Protein AF-A0A1F5G352-F1 (afdb_monomer_lite)

Foldseek 3Di:
DVVVVVVVVVVVVVVVVVVVVVVCCVPQQVVQWDADDPVLLVVLVVCLVVVVADVPQSVVCSVVSTGSPDSSVCVVCVVVVD

Structure (mmCIF, N/CA/C/O backbone):
data_AF-A0A1F5G352-F1
#
_entry.id   AF-A0A1F5G352-F1
#
loop_
_atom_site.group_PDB
_atom_site.id
_atom_site.type_symbol
_atom_site.label_atom_id
_atom_site.label_alt_id
_atom_site.label_comp_id
_atom_site.label_asym_id
_atom_site.label_entity_id
_atom_site.label_seq_id
_atom_site.pdbx_PDB_ins_code
_atom_site.Cartn_x
_atom_site.Cartn_y
_atom_site.Cartn_z
_atom_site.occupancy
_atom_site.B_iso_or_equiv
_atom_site.auth_seq_id
_atom_site.auth_comp_id
_atom_site.auth_asym_id
_atom_site.auth_atom_id
_atom_site.pdbx_PDB_model_num
ATOM 1 N N . MET A 1 1 ? 10.836 -4.785 -38.587 1.00 61.06 1 MET A N 1
ATOM 2 C CA . MET A 1 1 ? 11.887 -4.526 -37.574 1.00 61.06 1 MET A CA 1
ATOM 3 C C . MET A 1 1 ? 11.506 -3.426 -36.577 1.00 61.06 1 MET A C 1
ATOM 5 O O . MET A 1 1 ? 11.715 -3.628 -35.391 1.00 61.06 1 MET A O 1
ATOM 9 N N . ASN A 1 2 ? 10.864 -2.327 -37.002 1.00 76.19 2 ASN A N 1
ATOM 10 C CA . ASN A 1 2 ? 10.493 -1.213 -36.105 1.00 76.19 2 ASN A CA 1
ATOM 11 C C . ASN A 1 2 ? 9.478 -1.564 -34.999 1.00 76.19 2 ASN A C 1
ATOM 13 O O . ASN A 1 2 ? 9.612 -1.081 -33.883 1.00 76.19 2 ASN A O 1
ATOM 17 N N . ILE A 1 3 ? 8.510 -2.449 -35.266 1.00 84.25 3 ILE A N 1
ATOM 18 C CA . ILE A 1 3 ? 7.460 -2.796 -34.286 1.00 84.25 3 ILE A CA 1
ATOM 19 C C . ILE A 1 3 ? 8.040 -3.536 -33.072 1.00 84.25 3 ILE A C 1
ATOM 21 O O . ILE A 1 3 ? 7.647 -3.267 -31.941 1.00 84.25 3 ILE A O 1
ATOM 25 N N . LEU A 1 4 ? 9.012 -4.430 -33.292 1.00 86.00 4 LEU A N 1
ATOM 26 C CA . LEU A 1 4 ? 9.635 -5.204 -32.217 1.00 86.00 4 LEU A CA 1
ATOM 27 C C . LEU A 1 4 ? 10.424 -4.291 -31.266 1.00 86.00 4 LEU A C 1
ATOM 29 O O . LEU A 1 4 ? 10.317 -4.422 -30.052 1.00 86.00 4 LEU A O 1
ATOM 33 N N . ILE A 1 5 ? 11.157 -3.320 -31.822 1.00 87.12 5 ILE A N 1
ATOM 34 C CA . ILE A 1 5 ? 11.927 -2.338 -31.049 1.00 87.12 5 ILE A CA 1
ATOM 35 C C . ILE A 1 5 ? 10.982 -1.447 -30.230 1.00 87.12 5 ILE A C 1
ATOM 37 O O . ILE A 1 5 ? 11.192 -1.274 -29.031 1.00 87.12 5 ILE A O 1
ATOM 41 N N . SER A 1 6 ? 9.899 -0.944 -30.834 1.00 85.44 6 SER A N 1
ATOM 42 C CA . SER A 1 6 ? 8.889 -0.153 -30.118 1.00 85.44 6 SER A CA 1
ATOM 43 C C . SER A 1 6 ? 8.220 -0.938 -28.984 1.00 85.44 6 SER A C 1
ATOM 45 O O . SER A 1 6 ? 8.008 -0.383 -27.907 1.00 85.44 6 SER A O 1
ATOM 47 N N . LEU A 1 7 ? 7.934 -2.229 -29.187 1.00 91.00 7 LEU A N 1
ATOM 48 C CA . LEU A 1 7 ? 7.338 -3.087 -28.160 1.00 91.00 7 LEU A CA 1
ATOM 49 C C . LEU A 1 7 ? 8.286 -3.281 -26.966 1.00 91.00 7 LEU A C 1
ATOM 51 O O . LEU A 1 7 ? 7.865 -3.168 -25.817 1.00 91.00 7 LEU A O 1
ATOM 55 N N . VAL A 1 8 ? 9.574 -3.524 -27.232 1.00 90.25 8 VAL A N 1
ATOM 56 C CA . VAL A 1 8 ? 10.598 -3.697 -26.188 1.00 90.25 8 VAL A CA 1
ATOM 57 C C . VAL A 1 8 ? 10.762 -2.422 -25.360 1.00 90.25 8 VAL A C 1
ATOM 59 O O . VAL A 1 8 ? 10.797 -2.495 -24.132 1.00 90.25 8 VAL A O 1
ATOM 62 N N . ILE A 1 9 ? 10.795 -1.251 -26.003 1.00 91.62 9 ILE A N 1
ATOM 63 C CA . ILE A 1 9 ? 10.880 0.040 -25.304 1.00 91.62 9 ILE A CA 1
ATOM 64 C C . ILE A 1 9 ? 9.644 0.260 -24.424 1.00 91.62 9 ILE A C 1
ATOM 66 O O . ILE A 1 9 ? 9.773 0.636 -23.259 1.00 91.62 9 ILE A O 1
ATOM 70 N N . PHE A 1 10 ? 8.448 -0.018 -24.949 1.00 91.56 10 PHE A N 1
ATOM 71 C CA . PHE A 1 10 ? 7.200 0.147 -24.206 1.00 91.56 10 PHE A CA 1
ATOM 72 C C . PHE A 1 10 ? 7.139 -0.755 -22.965 1.00 91.56 10 PHE A C 1
ATOM 74 O O . PHE A 1 10 ? 6.830 -0.286 -21.868 1.00 91.56 10 PHE A O 1
ATOM 81 N N . ILE A 1 11 ? 7.509 -2.032 -23.111 1.00 92.50 11 ILE A N 1
ATOM 82 C CA . ILE A 1 11 ? 7.605 -2.971 -21.986 1.00 92.50 11 ILE A CA 1
ATOM 83 C C . ILE A 1 11 ? 8.649 -2.480 -20.974 1.00 92.50 11 ILE A C 1
ATOM 85 O O . ILE A 1 11 ? 8.383 -2.488 -19.773 1.00 92.50 11 ILE A O 1
ATOM 89 N N . GLY A 1 12 ? 9.802 -1.993 -21.441 1.00 90.25 12 GLY A N 1
ATOM 90 C CA . GLY A 1 12 ? 10.843 -1.430 -20.581 1.00 90.25 12 GLY A CA 1
ATOM 91 C C . GLY A 1 12 ? 10.334 -0.280 -19.708 1.00 90.25 12 GLY A C 1
ATOM 92 O O . GLY A 1 12 ? 10.535 -0.294 -18.493 1.00 90.25 12 GLY A O 1
ATOM 93 N N . ILE A 1 13 ? 9.603 0.674 -20.292 1.00 92.25 13 ILE A N 1
ATOM 94 C CA . ILE A 1 13 ? 9.020 1.811 -19.558 1.00 92.25 13 ILE A CA 1
ATOM 95 C C . ILE A 1 13 ? 7.998 1.332 -18.519 1.00 92.25 13 ILE A C 1
ATOM 97 O O . ILE A 1 13 ? 8.024 1.797 -17.378 1.00 92.25 13 ILE A O 1
ATOM 101 N N . LEU A 1 14 ? 7.132 0.376 -18.874 1.00 90.12 14 LEU A N 1
ATOM 102 C CA . LEU A 1 14 ? 6.151 -0.186 -17.940 1.00 90.12 14 LEU A CA 1
ATOM 103 C C . LEU A 1 14 ? 6.820 -0.873 -16.745 1.00 90.12 14 LEU A C 1
ATOM 105 O O . LEU A 1 14 ? 6.401 -0.673 -15.603 1.00 90.12 14 LEU A O 1
ATOM 109 N N . VAL A 1 15 ? 7.878 -1.650 -16.987 1.00 91.25 15 VAL A N 1
ATOM 110 C CA . VAL A 1 15 ? 8.621 -2.341 -15.926 1.00 91.25 15 VAL A CA 1
ATOM 111 C C . VAL A 1 15 ? 9.322 -1.337 -15.012 1.00 91.25 15 VAL A C 1
ATOM 113 O O . VAL A 1 15 ? 9.194 -1.437 -13.791 1.00 91.25 15 VAL A O 1
ATOM 116 N N . ILE A 1 16 ? 10.008 -0.336 -15.572 1.00 89.06 16 ILE A N 1
ATOM 117 C CA . ILE A 1 16 ? 10.690 0.705 -14.788 1.00 89.06 16 ILE A CA 1
ATOM 118 C C . ILE A 1 16 ? 9.678 1.499 -13.953 1.00 89.06 16 ILE A C 1
ATOM 120 O O . ILE A 1 16 ? 9.892 1.694 -12.755 1.00 89.06 16 ILE A O 1
ATOM 124 N N . GLY A 1 17 ? 8.546 1.892 -14.545 1.00 82.06 17 GLY A N 1
ATOM 125 C CA . GLY A 1 17 ? 7.467 2.590 -13.845 1.00 82.06 17 GLY A CA 1
ATOM 126 C C . GLY A 1 17 ? 6.887 1.769 -12.691 1.00 82.06 17 GLY A C 1
ATOM 127 O O . GLY A 1 17 ? 6.709 2.288 -11.588 1.00 82.06 17 GLY A O 1
ATOM 128 N N . 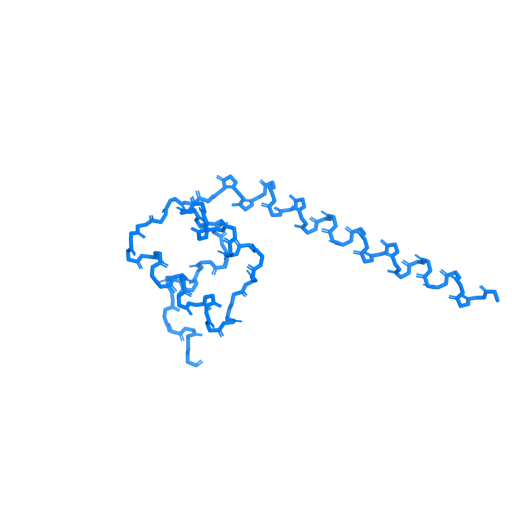TYR A 1 18 ? 6.664 0.469 -12.900 1.00 82.38 18 TYR A N 1
ATOM 129 C CA . TYR A 1 18 ? 6.178 -0.435 -11.857 1.00 82.38 18 TYR A CA 1
ATOM 130 C C . TYR A 1 18 ? 7.175 -0.585 -10.702 1.00 82.38 18 TYR A C 1
ATOM 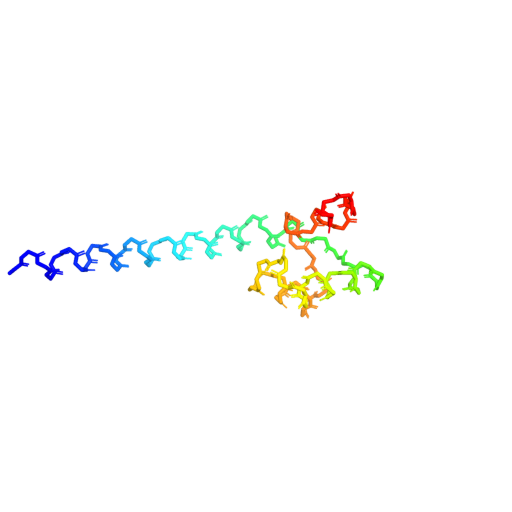132 O O . TYR A 1 18 ? 6.790 -0.523 -9.530 1.00 82.38 18 TYR A O 1
ATOM 140 N N . VAL A 1 19 ? 8.464 -0.744 -11.012 1.00 83.12 19 VAL A N 1
ATOM 141 C CA . VAL A 1 19 ? 9.515 -0.857 -9.994 1.00 83.12 19 VAL A CA 1
ATOM 142 C C . VAL A 1 19 ? 9.643 0.447 -9.208 1.00 83.12 19 VAL A C 1
ATOM 144 O O . VAL A 1 19 ? 9.637 0.402 -7.978 1.00 83.12 19 VAL A O 1
ATOM 147 N N . ALA A 1 20 ? 9.678 1.599 -9.882 1.00 81.81 20 ALA A N 1
ATOM 148 C CA . ALA A 1 20 ? 9.748 2.910 -9.237 1.00 81.81 20 ALA A CA 1
ATOM 149 C C . ALA A 1 20 ? 8.543 3.166 -8.315 1.00 81.81 20 ALA A C 1
ATOM 151 O O . ALA A 1 20 ? 8.710 3.626 -7.185 1.00 81.81 20 ALA A O 1
A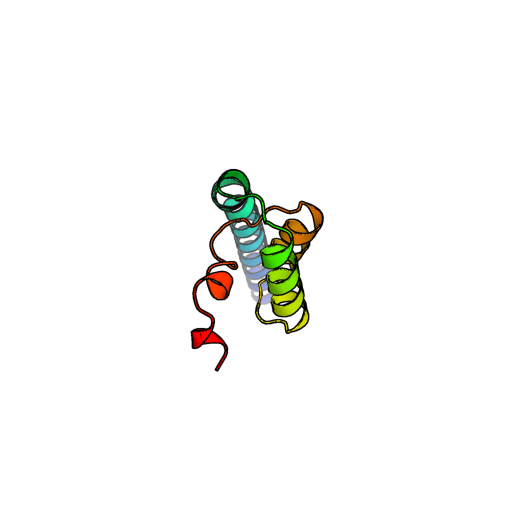TOM 152 N N . PHE A 1 21 ? 7.336 2.798 -8.753 1.00 74.38 21 PHE A N 1
ATOM 153 C CA . PHE A 1 21 ? 6.120 2.884 -7.943 1.00 74.38 21 PHE A CA 1
ATOM 154 C C . PHE A 1 21 ? 6.175 1.971 -6.711 1.00 74.38 21 PHE A C 1
ATOM 156 O O . PHE A 1 21 ? 5.872 2.389 -5.595 1.00 74.38 21 PHE A O 1
ATOM 163 N N . LYS A 1 22 ? 6.619 0.721 -6.873 1.00 76.12 22 LYS A N 1
ATOM 164 C CA . LYS A 1 22 ? 6.758 -0.214 -5.749 1.00 76.12 22 LYS A CA 1
ATOM 165 C C . LYS A 1 22 ? 7.806 0.265 -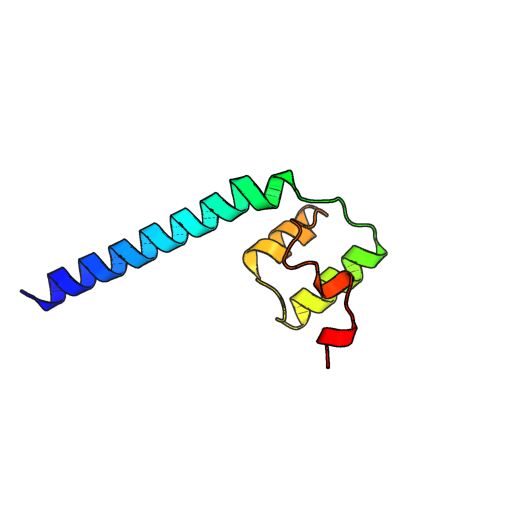4.739 1.00 76.12 22 LYS A C 1
ATOM 167 O O . LYS A 1 22 ? 7.608 0.126 -3.530 1.00 76.12 22 LYS A O 1
ATOM 172 N N . LEU A 1 23 ? 8.909 0.829 -5.229 1.00 78.44 23 LEU A N 1
ATOM 173 C CA . LEU A 1 23 ? 9.992 1.348 -4.401 1.00 78.44 23 LEU A CA 1
ATOM 174 C C . LEU A 1 23 ? 9.551 2.593 -3.620 1.00 78.44 23 LEU A C 1
ATOM 176 O O . LEU A 1 23 ? 9.811 2.680 -2.422 1.00 78.44 23 LEU A O 1
ATOM 180 N N . SER A 1 24 ? 8.818 3.510 -4.258 1.00 71.69 24 SER A N 1
ATOM 181 C CA . SER A 1 24 ? 8.325 4.726 -3.605 1.00 71.69 24 SER A CA 1
ATOM 182 C C . SER A 1 24 ? 7.317 4.422 -2.493 1.00 71.69 24 SER A C 1
ATOM 184 O O . SER A 1 24 ? 7.415 5.000 -1.411 1.00 71.69 24 SER A O 1
ATOM 186 N N . ILE A 1 25 ? 6.427 3.441 -2.684 1.00 67.00 25 ILE A N 1
ATOM 187 C CA . ILE A 1 25 ? 5.539 2.959 -1.614 1.00 67.00 25 ILE A CA 1
ATOM 188 C C . ILE A 1 25 ? 6.366 2.439 -0.433 1.00 67.00 25 ILE A C 1
ATOM 190 O O . ILE A 1 25 ? 6.118 2.779 0.723 1.00 67.00 25 ILE A O 1
ATOM 194 N N . ARG A 1 26 ? 7.376 1.610 -0.696 1.00 70.25 26 ARG A N 1
ATOM 195 C CA . ARG A 1 26 ? 8.139 0.980 0.384 1.00 70.25 26 ARG A CA 1
ATOM 196 C C . ARG A 1 26 ? 8.991 1.978 1.167 1.00 70.25 26 ARG A C 1
ATOM 198 O O . ARG A 1 26 ? 9.085 1.848 2.381 1.00 70.25 26 ARG A O 1
ATOM 205 N N . ILE A 1 27 ? 9.603 2.945 0.486 1.00 70.44 27 ILE A N 1
ATOM 206 C CA . ILE A 1 27 ? 10.530 3.902 1.103 1.00 70.44 27 ILE A CA 1
ATOM 207 C C . ILE A 1 27 ? 9.784 5.057 1.776 1.00 70.44 27 ILE A C 1
ATOM 209 O O . ILE A 1 27 ? 10.175 5.469 2.860 1.00 70.44 27 ILE A O 1
ATOM 213 N N . PHE A 1 28 ? 8.712 5.574 1.171 1.00 65.81 28 PHE A N 1
ATOM 214 C CA . PHE A 1 28 ? 8.054 6.784 1.673 1.00 65.81 28 PHE A CA 1
ATOM 215 C C . PHE A 1 28 ? 6.748 6.504 2.418 1.00 65.81 28 PHE A C 1
ATOM 217 O O . PHE A 1 28 ? 6.451 7.185 3.393 1.00 65.81 28 PHE A O 1
ATOM 224 N N . MET A 1 29 ? 5.968 5.509 1.988 1.00 63.09 29 MET A N 1
ATOM 225 C CA . MET A 1 29 ? 4.625 5.269 2.530 1.00 63.09 29 MET A CA 1
ATOM 226 C C . MET A 1 29 ? 4.613 4.291 3.716 1.00 63.09 29 MET A C 1
ATOM 228 O O . MET A 1 29 ? 3.907 4.510 4.695 1.00 63.09 29 MET A O 1
ATOM 232 N N . VAL A 1 30 ? 5.405 3.216 3.670 1.00 65.62 30 VAL A N 1
ATOM 233 C CA . VAL A 1 30 ? 5.472 2.217 4.758 1.00 65.62 30 VAL A CA 1
ATOM 234 C C . VAL A 1 30 ? 6.027 2.770 6.083 1.00 65.62 30 VAL A C 1
ATOM 236 O O . VAL A 1 30 ? 5.409 2.506 7.114 1.00 65.62 30 VAL A O 1
ATOM 239 N N . PRO A 1 31 ? 7.148 3.517 6.123 1.00 64.50 31 PRO A N 1
ATOM 240 C CA . PRO A 1 31 ? 7.682 4.019 7.393 1.00 64.50 31 PRO A CA 1
ATOM 241 C C . PRO A 1 31 ? 6.842 5.149 8.000 1.00 64.50 31 PRO A C 1
ATOM 243 O O . PRO A 1 31 ? 6.875 5.341 9.208 1.00 64.50 31 PRO A O 1
ATOM 246 N N . GLN A 1 32 ? 6.053 5.855 7.188 1.00 61.03 32 GLN A N 1
ATOM 247 C CA . GLN A 1 32 ? 5.113 6.884 7.647 1.00 61.03 32 GLN A CA 1
ATOM 248 C C . GLN A 1 32 ? 3.744 6.301 8.038 1.00 61.03 32 GLN A C 1
ATOM 250 O O . GLN A 1 32 ? 2.796 7.046 8.297 1.00 61.03 32 GLN A O 1
ATOM 255 N N . ALA A 1 33 ? 3.609 4.970 8.050 1.00 63.84 33 ALA A N 1
ATOM 256 C CA . ALA A 1 33 ? 2.335 4.328 8.296 1.00 63.84 33 ALA A CA 1
ATOM 257 C C . ALA A 1 33 ? 1.938 4.425 9.772 1.00 63.84 33 ALA A C 1
ATOM 259 O O . ALA A 1 33 ? 2.600 3.854 10.642 1.00 63.84 33 ALA A O 1
ATOM 260 N N . LYS A 1 34 ? 0.827 5.111 10.049 1.00 65.69 34 LYS A N 1
ATOM 261 C CA . LYS A 1 34 ? 0.271 5.192 11.401 1.00 65.69 34 LYS A CA 1
ATOM 262 C C . LYS A 1 34 ? -0.534 3.929 11.727 1.00 65.69 34 LYS A C 1
ATOM 264 O O . LYS A 1 34 ? -1.173 3.375 10.825 1.00 65.69 34 LYS A O 1
ATOM 269 N N . PRO A 1 35 ? -0.502 3.443 12.979 1.00 71.56 35 PRO A N 1
ATOM 270 C CA . PRO A 1 35 ? -1.423 2.398 13.415 1.00 71.56 35 PRO A CA 1
ATOM 271 C C . PRO A 1 35 ? -2.866 2.909 13.311 1.00 71.56 35 PRO A C 1
ATOM 273 O O . PRO A 1 35 ? -3.113 4.075 13.608 1.00 71.56 35 PRO A O 1
ATOM 276 N N . LEU A 1 36 ? -3.792 2.050 12.875 1.00 69.00 36 LEU A N 1
ATOM 277 C CA . LEU A 1 36 ? -5.225 2.371 12.881 1.00 69.00 36 LEU A CA 1
ATOM 278 C C . LEU A 1 36 ? -5.857 1.910 14.186 1.00 69.00 36 LEU A C 1
ATOM 280 O O . LEU A 1 36 ? -5.586 0.807 14.667 1.00 69.00 36 LEU A O 1
ATOM 284 N N . THR A 1 37 ? -6.776 2.727 14.677 1.00 76.38 37 THR A N 1
ATOM 285 C CA . THR A 1 37 ? -7.800 2.323 15.640 1.00 76.38 37 THR A CA 1
ATOM 286 C C . THR A 1 37 ? -8.855 1.418 14.985 1.00 76.38 37 THR A C 1
ATOM 288 O O . THR A 1 37 ? -8.955 1.328 13.757 1.00 76.38 37 THR A O 1
ATOM 291 N N . ASP A 1 38 ? -9.667 0.730 15.793 1.00 79.44 38 ASP A N 1
ATOM 292 C CA . ASP A 1 38 ? -10.711 -0.169 15.278 1.00 79.44 38 ASP A CA 1
ATOM 293 C C . ASP A 1 38 ? -11.804 0.569 14.479 1.00 79.44 38 ASP A C 1
ATOM 295 O O . ASP A 1 38 ? -12.372 0.006 13.540 1.00 79.44 38 ASP A O 1
ATOM 299 N N . GLU A 1 39 ? -12.086 1.834 14.804 1.00 74.38 39 GLU A N 1
ATOM 300 C CA . GLU A 1 39 ? -13.038 2.663 14.053 1.00 74.38 39 GLU A CA 1
ATOM 301 C C . GLU A 1 39 ? -12.480 3.064 12.683 1.00 74.38 39 GLU A C 1
ATOM 303 O O . GLU A 1 39 ? -13.140 2.877 11.657 1.00 74.38 39 GLU A O 1
ATOM 308 N N . GLU A 1 40 ? -11.229 3.530 12.636 1.00 72.06 40 GLU A N 1
ATOM 309 C CA . GLU A 1 40 ? -10.548 3.879 11.384 1.00 72.06 40 GLU A CA 1
ATOM 310 C C . GLU A 1 40 ? -10.388 2.665 10.465 1.00 72.06 40 GLU A C 1
ATOM 312 O O . GLU A 1 40 ? -10.490 2.789 9.241 1.00 72.06 40 GLU A O 1
ATOM 317 N N . TYR A 1 41 ? -10.171 1.478 11.042 1.00 77.44 41 TYR A N 1
ATOM 318 C CA . TYR A 1 41 ? -10.096 0.225 10.295 1.00 77.44 41 TYR A CA 1
ATOM 319 C C . TYR A 1 41 ? -11.390 -0.043 9.520 1.00 77.44 41 TYR A C 1
ATOM 321 O O . TYR A 1 41 ? -11.330 -0.308 8.318 1.00 77.44 41 TYR A O 1
ATOM 329 N N . LYS A 1 42 ? -12.555 0.081 10.172 1.00 78.00 42 LYS A N 1
ATOM 330 C CA . LYS A 1 42 ? -13.864 -0.156 9.536 1.00 78.00 42 LYS A CA 1
ATOM 331 C C . LYS A 1 42 ? -14.125 0.811 8.386 1.00 78.00 42 LYS A C 1
ATOM 333 O O . LYS A 1 42 ? -14.583 0.399 7.321 1.00 78.00 42 LYS A O 1
ATOM 338 N N . ILE A 1 43 ? -13.788 2.087 8.568 1.00 73.44 43 ILE A N 1
ATOM 339 C CA . ILE A 1 43 ? -13.955 3.092 7.513 1.00 73.44 43 ILE A CA 1
ATOM 340 C C . ILE A 1 43 ? -13.002 2.797 6.344 1.00 73.44 43 ILE A C 1
ATOM 342 O O . ILE A 1 43 ? -13.405 2.846 5.181 1.00 73.44 43 ILE A O 1
ATOM 346 N N . CYS A 1 44 ? -11.747 2.435 6.631 1.00 73.62 44 CYS A N 1
ATOM 347 C CA . CYS A 1 44 ? -10.771 2.074 5.604 1.00 73.62 44 CYS A CA 1
ATOM 348 C C . CYS A 1 44 ? -11.217 0.835 4.808 1.00 73.62 44 CYS A C 1
ATOM 350 O O . CYS A 1 44 ? -11.153 0.830 3.577 1.00 73.62 44 CYS A O 1
ATOM 352 N N . GLU A 1 45 ? -11.733 -0.186 5.492 1.00 76.56 45 GLU A N 1
ATOM 353 C CA . GLU A 1 45 ? -12.294 -1.390 4.880 1.00 76.56 45 GLU A CA 1
ATOM 354 C C . GLU A 1 45 ? -13.460 -1.053 3.943 1.00 76.56 45 GLU A C 1
ATOM 356 O O . GLU A 1 45 ? -13.506 -1.531 2.807 1.00 76.56 45 GLU A O 1
ATOM 361 N N . GLU A 1 46 ? -14.362 -0.166 4.362 1.00 76.38 46 GLU A N 1
ATOM 362 C CA . GLU A 1 46 ? -15.501 0.233 3.543 1.00 76.38 46 GLU A CA 1
ATOM 363 C C . GLU A 1 46 ? -15.083 1.034 2.298 1.00 76.38 46 GLU A C 1
ATOM 365 O O . GLU A 1 46 ? -15.611 0.807 1.205 1.00 76.38 46 GLU A O 1
ATOM 370 N N . VAL A 1 47 ? -14.107 1.936 2.426 1.00 73.69 47 VAL A N 1
ATOM 371 C CA . VAL A 1 47 ? -13.560 2.716 1.303 1.00 73.69 47 VAL A CA 1
ATOM 372 C C . VAL A 1 47 ? -12.877 1.802 0.277 1.00 73.69 47 VAL A C 1
ATOM 374 O O . VAL A 1 47 ? -13.084 1.966 -0.931 1.00 73.69 47 VAL A O 1
ATOM 377 N N . VAL A 1 48 ? -12.120 0.801 0.742 1.00 73.12 48 VAL A N 1
ATOM 378 C CA . VAL A 1 48 ? -11.516 -0.231 -0.117 1.00 73.12 48 VAL A CA 1
ATOM 379 C C . VAL A 1 48 ? -12.591 -1.068 -0.802 1.00 73.12 48 VAL A C 1
ATOM 381 O O . VAL A 1 48 ? -12.506 -1.295 -2.009 1.00 73.12 48 VAL A O 1
ATOM 384 N N . ARG A 1 49 ? -13.631 -1.479 -0.067 1.00 73.88 49 ARG A N 1
ATOM 385 C CA . ARG A 1 49 ? -14.760 -2.249 -0.608 1.00 73.88 49 ARG A CA 1
ATOM 386 C C . ARG A 1 49 ? -15.517 -1.483 -1.696 1.00 73.88 49 ARG A C 1
ATOM 388 O O . ARG A 1 49 ? -15.954 -2.088 -2.667 1.00 73.88 49 ARG A O 1
ATOM 395 N N . LYS A 1 50 ? -15.634 -0.157 -1.568 1.00 74.56 50 LYS A N 1
ATOM 396 C CA . LYS A 1 50 ? -16.255 0.735 -2.566 1.00 74.56 50 LYS A CA 1
ATOM 397 C C . LYS A 1 50 ? -15.365 1.017 -3.786 1.00 74.56 50 LYS A C 1
ATOM 399 O O . LYS A 1 50 ? -15.782 1.762 -4.667 1.00 74.56 50 LYS A O 1
ATOM 404 N N . GLY A 1 51 ? -14.143 0.479 -3.839 1.00 69.44 51 GLY A N 1
ATOM 405 C CA . GLY A 1 51 ? -13.218 0.684 -4.959 1.00 69.44 51 GLY A CA 1
ATOM 406 C C . GLY A 1 51 ? -12.658 2.106 -5.061 1.00 69.44 51 GLY A C 1
ATOM 407 O O . GLY A 1 51 ? -12.049 2.451 -6.068 1.00 69.44 51 GLY A O 1
ATOM 408 N N . LYS A 1 52 ? -12.829 2.936 -4.023 1.00 62.72 52 LYS A N 1
ATOM 409 C CA . LYS A 1 52 ? -12.363 4.334 -4.001 1.00 62.72 52 LYS A CA 1
ATOM 410 C C . LYS A 1 52 ? -10.893 4.475 -3.571 1.00 62.72 52 LYS A C 1
ATOM 412 O O . LYS A 1 52 ? -10.417 5.586 -3.367 1.00 62.72 52 LYS A O 1
ATOM 417 N N . ALA A 1 53 ? -10.173 3.363 -3.419 1.00 63.66 53 ALA A N 1
ATOM 418 C CA . ALA A 1 53 ? -8.802 3.327 -2.923 1.00 63.66 53 ALA A CA 1
ATOM 419 C C . ALA A 1 53 ? -7.870 2.526 -3.835 1.00 63.66 53 ALA A C 1
ATOM 421 O O . ALA A 1 53 ? -8.308 1.653 -4.582 1.00 63.66 53 ALA A O 1
ATOM 422 N N . ILE A 1 54 ? -6.562 2.777 -3.718 1.00 64.88 54 ILE A N 1
ATOM 423 C CA . ILE A 1 54 ? -5.537 2.014 -4.438 1.00 64.88 54 ILE A CA 1
ATOM 424 C C . ILE A 1 54 ? -5.488 0.594 -3.847 1.00 64.88 54 ILE A C 1
ATOM 426 O O . ILE A 1 54 ? -5.039 0.419 -2.707 1.00 64.88 54 ILE A O 1
ATOM 430 N N . PRO A 1 55 ? -5.908 -0.440 -4.599 1.00 62.41 55 PRO A N 1
ATOM 431 C CA . PRO A 1 55 ? -6.243 -1.741 -4.029 1.00 62.41 55 PRO A CA 1
ATOM 432 C C . PRO A 1 55 ? -5.041 -2.437 -3.391 1.00 62.41 55 PRO A C 1
ATOM 434 O O . PRO A 1 55 ? -5.182 -3.080 -2.357 1.00 62.41 55 PRO A O 1
ATOM 437 N N . PHE A 1 56 ? -3.844 -2.291 -3.960 1.00 67.31 56 PHE A N 1
ATOM 438 C CA . PHE A 1 56 ? -2.658 -2.987 -3.460 1.00 67.31 56 PHE A CA 1
ATOM 439 C C . PHE A 1 56 ? -2.163 -2.427 -2.118 1.00 67.31 56 PHE A C 1
ATOM 441 O O . PHE A 1 56 ? -1.901 -3.178 -1.179 1.00 67.31 56 PHE A O 1
ATOM 448 N N . ILE A 1 57 ? -2.084 -1.099 -2.011 1.00 66.56 57 ILE A N 1
ATOM 449 C CA . ILE A 1 57 ? -1.566 -0.408 -0.825 1.00 66.56 57 ILE A CA 1
ATOM 450 C C . ILE A 1 57 ? -2.555 -0.545 0.333 1.00 66.56 57 ILE A C 1
ATOM 452 O O . ILE A 1 57 ? -2.159 -0.882 1.446 1.00 66.56 57 ILE A O 1
ATOM 456 N N . CYS A 1 58 ? -3.848 -0.345 0.070 1.00 69.06 58 CYS A N 1
ATOM 457 C CA . CYS A 1 58 ? -4.866 -0.396 1.112 1.00 69.06 58 CYS A CA 1
ATOM 458 C C . CYS A 1 58 ? -5.170 -1.829 1.572 1.00 69.06 58 CYS A C 1
ATOM 460 O O . CYS A 1 58 ? -5.423 -2.052 2.751 1.00 69.06 58 CYS A O 1
ATOM 462 N N . ARG A 1 59 ? -5.051 -2.834 0.693 1.00 71.38 59 ARG A N 1
ATOM 463 C CA . ARG A 1 59 ? -5.150 -4.244 1.104 1.00 71.38 59 ARG A CA 1
ATOM 464 C C . ARG A 1 59 ? -3.964 -4.663 1.978 1.00 71.38 59 ARG A C 1
ATOM 466 O O . ARG A 1 59 ? -4.153 -5.385 2.954 1.00 71.38 59 ARG A O 1
ATOM 473 N N . TRP A 1 60 ? -2.753 -4.188 1.670 1.00 75.31 60 TRP A N 1
ATOM 474 C CA . TRP A 1 60 ? -1.594 -4.376 2.550 1.00 75.31 60 TRP A CA 1
ATOM 475 C C . TRP A 1 60 ? -1.782 -3.655 3.894 1.00 75.31 60 TRP A C 1
ATOM 477 O O . TRP A 1 60 ? -1.499 -4.238 4.939 1.00 75.31 60 TRP A O 1
ATOM 487 N N . ALA A 1 61 ? -2.318 -2.433 3.873 1.00 69.31 61 ALA A N 1
ATOM 488 C CA . ALA A 1 61 ? -2.603 -1.625 5.056 1.00 69.31 61 ALA A CA 1
ATOM 489 C C . ALA A 1 61 ? -3.586 -2.306 6.023 1.00 69.31 61 ALA A C 1
ATOM 491 O O . ALA A 1 61 ? -3.278 -2.459 7.206 1.00 69.31 61 ALA A O 1
ATOM 492 N N . LEU A 1 62 ? -4.723 -2.791 5.505 1.00 74.06 62 LEU A N 1
ATOM 493 C CA . LEU A 1 62 ? -5.731 -3.524 6.280 1.00 74.06 62 LEU A CA 1
ATOM 494 C C . LEU A 1 62 ? -5.144 -4.796 6.900 1.00 74.06 62 LEU A C 1
ATOM 496 O O . LEU A 1 62 ? -5.298 -5.025 8.097 1.00 74.06 62 LEU A O 1
ATOM 500 N N . LYS A 1 63 ? -4.383 -5.577 6.120 1.00 76.25 63 LYS A N 1
ATOM 501 C CA . LYS A 1 63 ? -3.738 -6.806 6.612 1.00 76.25 63 LYS A CA 1
ATOM 502 C C . LYS A 1 63 ? -2.763 -6.543 7.766 1.00 76.25 63 LYS A C 1
ATOM 504 O O . LYS A 1 63 ? -2.606 -7.397 8.630 1.00 76.25 63 LYS A O 1
ATOM 509 N N . ASN A 1 64 ? -2.099 -5.387 7.773 1.00 72.56 64 ASN A N 1
ATOM 510 C CA . ASN A 1 64 ? -1.078 -5.045 8.764 1.00 72.56 64 ASN A CA 1
ATOM 511 C C . ASN A 1 64 ? -1.567 -4.061 9.843 1.00 72.56 64 ASN A C 1
ATOM 513 O O . ASN A 1 64 ? -0.743 -3.613 10.637 1.00 72.56 64 ASN A O 1
ATOM 517 N N . ARG A 1 65 ? -2.864 -3.701 9.869 1.00 73.12 65 ARG A N 1
ATOM 518 C CA . ARG A 1 65 ? -3.446 -2.649 10.736 1.00 73.12 65 ARG A CA 1
ATOM 519 C C . ARG A 1 65 ? -2.656 -1.326 10.730 1.00 73.12 65 ARG A C 1
ATOM 521 O O . ARG A 1 65 ? -2.546 -0.637 11.743 1.00 73.12 65 ARG A O 1
ATOM 528 N N . LYS A 1 66 ? -2.084 -0.964 9.582 1.00 71.44 66 LYS A N 1
ATOM 529 C CA . LYS A 1 66 ? -1.230 0.223 9.416 1.00 71.44 66 LYS A CA 1
ATOM 530 C C . LYS A 1 66 ? -1.676 1.006 8.202 1.00 71.44 66 LYS A C 1
ATOM 532 O O . LYS A 1 66 ? -1.715 0.418 7.129 1.00 71.44 66 LYS A O 1
ATOM 537 N N . CYS A 1 67 ? -1.947 2.306 8.322 1.00 68.56 67 CYS A N 1
ATOM 538 C CA . CYS A 1 67 ? -2.295 3.117 7.164 1.00 68.56 67 CYS A CA 1
ATOM 539 C C . CYS A 1 67 ? -1.079 3.914 6.694 1.00 68.56 67 CYS A C 1
ATOM 541 O O . CYS A 1 67 ? -0.642 4.802 7.419 1.00 68.56 67 CYS A O 1
ATOM 543 N N . PRO A 1 68 ? -0.571 3.667 5.475 1.00 58.16 68 PRO A N 1
ATOM 544 C CA . PRO A 1 68 ? 0.604 4.334 4.908 1.00 58.16 68 PRO A CA 1
ATOM 545 C C . PRO A 1 68 ? 0.487 5.844 4.584 1.00 58.16 68 PRO A C 1
ATOM 547 O O . PRO A 1 68 ? 1.330 6.360 3.862 1.00 58.16 68 PRO A O 1
ATOM 550 N N . CYS A 1 69 ? -0.531 6.558 5.076 1.00 53.38 69 CYS A N 1
ATOM 551 C CA . CYS A 1 69 ? -0.681 8.023 4.972 1.00 53.38 69 CYS A CA 1
ATOM 552 C C . CYS A 1 69 ? -0.467 8.635 3.561 1.00 53.38 69 CYS A C 1
ATOM 554 O O . CYS A 1 69 ? 0.605 9.126 3.216 1.00 53.38 69 CYS A O 1
ATOM 556 N N . LYS A 1 70 ? -1.542 8.596 2.760 1.00 43.16 70 LYS A N 1
ATOM 557 C CA . LYS A 1 70 ? -1.925 9.461 1.611 1.00 43.16 70 LYS A CA 1
ATOM 558 C C . LYS A 1 70 ? -3.232 8.960 0.961 1.00 43.16 70 LYS A C 1
ATOM 560 O O . LYS A 1 70 ? -4.116 9.765 0.705 1.00 43.16 70 LYS A O 1
ATOM 565 N N . PRO A 1 71 ? -3.460 7.637 0.792 1.00 51.47 71 PRO A N 1
ATOM 566 C CA . PRO A 1 71 ? -4.794 7.125 0.451 1.00 51.47 71 PRO A CA 1
ATOM 567 C C . PRO A 1 71 ? -5.776 7.108 1.642 1.00 51.47 71 PRO A C 1
ATOM 569 O O . PRO A 1 71 ? -6.949 6.813 1.452 1.00 51.47 71 PRO A O 1
ATOM 572 N N . CYS A 1 72 ? -5.321 7.438 2.857 1.00 50.06 72 CYS A N 1
ATOM 573 C CA . CYS A 1 72 ? -6.155 7.560 4.061 1.00 50.06 72 CYS A CA 1
ATOM 574 C C . CYS A 1 72 ? -6.597 8.988 4.384 1.00 50.06 72 CYS A C 1
ATOM 576 O O . CYS A 1 72 ? -7.354 9.160 5.328 1.00 50.06 72 CYS A O 1
ATOM 578 N N . ASP A 1 73 ? -6.219 10.006 3.605 1.00 48.31 73 ASP A N 1
ATOM 579 C CA . ASP A 1 73 ? -6.791 11.353 3.785 1.00 48.31 73 ASP A CA 1
ATOM 580 C C . ASP A 1 73 ? -8.317 11.382 3.546 1.00 48.31 73 ASP A C 1
ATOM 582 O O . ASP A 1 73 ? -8.999 12.316 3.960 1.00 48.31 73 ASP A O 1
ATOM 586 N N . PHE A 1 74 ? -8.885 10.317 2.966 1.00 47.84 74 PHE A N 1
ATOM 587 C CA . PHE A 1 74 ? -10.330 10.071 2.927 1.00 47.84 74 PHE A CA 1
ATOM 588 C C . PHE A 1 74 ? -10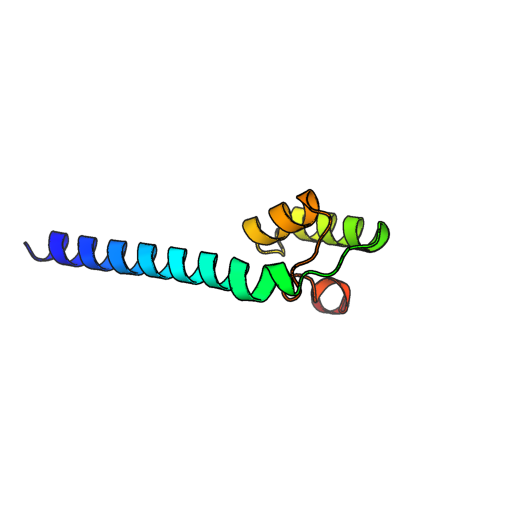.966 9.846 4.312 1.00 47.84 74 PHE A C 1
ATOM 590 O O . PHE A 1 74 ? -12.165 10.068 4.451 1.00 47.84 74 PHE A O 1
ATOM 597 N N . LEU A 1 75 ? -10.193 9.456 5.335 1.00 45.09 75 LEU A N 1
ATOM 598 C CA . LEU A 1 75 ? -10.660 9.348 6.726 1.00 45.09 75 LEU A CA 1
ATOM 599 C C . LEU A 1 75 ? -10.855 10.730 7.375 1.00 45.09 75 LEU A C 1
ATOM 601 O O . LEU A 1 75 ? -11.772 10.903 8.167 1.00 45.09 75 LEU A O 1
ATOM 605 N N . ASN A 1 76 ? -10.049 11.729 6.994 1.00 41.56 76 ASN A N 1
ATOM 606 C CA . ASN A 1 76 ? -10.092 13.091 7.550 1.00 41.56 76 ASN A CA 1
ATOM 607 C C . ASN A 1 76 ? -10.998 14.058 6.763 1.00 41.56 76 ASN A C 1
ATOM 609 O O . ASN A 1 76 ? -11.098 15.236 7.101 1.00 41.56 76 ASN A O 1
ATOM 613 N N . SER A 1 77 ? -11.634 13.618 5.674 1.00 43.56 77 SER A N 1
ATOM 614 C CA . SER A 1 77 ? -12.495 14.471 4.840 1.00 43.56 77 SER A CA 1
ATOM 615 C C . SER A 1 77 ? -13.673 13.684 4.246 1.00 43.56 77 SER A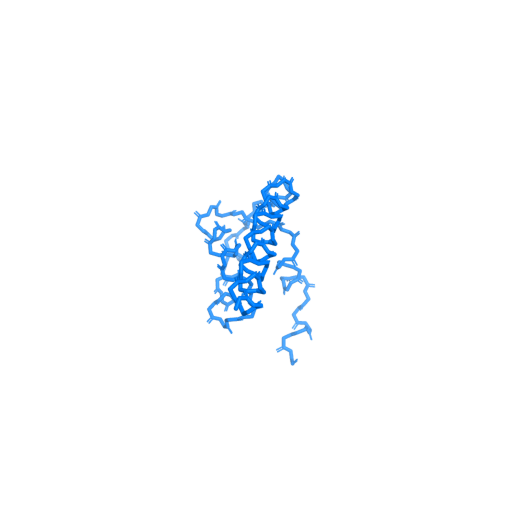 C 1
ATOM 617 O O . SER A 1 77 ? -13.671 13.374 3.050 1.00 43.56 77 SER A O 1
ATOM 619 N N . PRO A 1 78 ? -14.726 13.402 5.044 1.00 47.28 78 PRO A N 1
ATOM 620 C CA . PRO A 1 78 ? -15.960 12.763 4.564 1.00 47.28 78 PRO A CA 1
ATOM 621 C C . PRO A 1 78 ? -16.700 13.587 3.490 1.00 47.28 78 PRO A C 1
ATOM 623 O O . PRO A 1 78 ? -17.561 13.070 2.784 1.00 47.28 78 PRO A O 1
ATOM 626 N N . SER A 1 79 ? -16.339 14.858 3.307 1.00 45.06 79 SER A N 1
ATOM 627 C CA . SER A 1 79 ? -16.884 15.769 2.294 1.00 45.06 79 SER A CA 1
ATOM 628 C C . SER A 1 79 ? -16.479 15.442 0.849 1.00 45.06 79 SER A C 1
ATOM 630 O O . SER A 1 79 ? -17.140 15.907 -0.075 1.00 45.06 79 SER A O 1
ATOM 632 N N . LYS A 1 80 ? -15.448 14.615 0.622 1.00 42.50 80 LYS A N 1
ATOM 633 C CA . LYS A 1 80 ? -15.053 14.147 -0.726 1.00 42.50 80 LYS A CA 1
ATOM 634 C C . LYS A 1 80 ? -15.746 12.848 -1.162 1.00 42.50 80 LYS A C 1
ATOM 636 O O . LYS A 1 80 ? -15.394 12.279 -2.192 1.00 42.50 80 LYS A O 1
ATOM 641 N N . LEU A 1 81 ? -16.704 12.351 -0.374 1.00 44.66 81 LEU A N 1
ATOM 642 C CA . LEU A 1 81 ? -17.499 11.167 -0.715 1.00 44.66 81 LEU A CA 1
ATOM 643 C C . LEU A 1 81 ? -18.757 11.472 -1.542 1.00 44.66 81 LEU A C 1
ATOM 645 O O . LEU A 1 81 ? -19.408 10.506 -1.952 1.00 44.66 81 LEU A O 1
ATOM 649 N N . LYS A 1 82 ? -19.070 12.756 -1.764 1.00 41.00 82 LYS A N 1
ATOM 650 C CA . LYS A 1 82 ? -20.224 13.224 -2.537 1.00 41.00 82 LYS A CA 1
ATOM 651 C C . LYS A 1 82 ? -19.949 13.202 -4.037 1.00 41.00 82 LYS A C 1
ATOM 653 O O . LYS A 1 82 ? -18.832 13.606 -4.425 1.00 41.00 82 LYS A O 1
#

Organism: NCBI:txid1797707

pLDDT: mean 70.14, std 13.8, range [41.0, 92.5]

Radius of gyration: 16.88 Å; chains: 1; bounding box: 32×23×53 Å

Secondary structure (DSSP, 8-state):
-HHHHHHHHHHHHHHHHHHHHHHHIIIIISTTPEEPPHHHHHHHHHHHHTT-S-HHHHHHHHHTTEE-SSTTTTTS-GGGG-

Sequence (82 aa):
MNILISLVIFIGILVIGYVAFKLSIRIFMVPQAKPLTDEEYKICEEVVRKGKAIPFICRWALKNRKCPCKPCDFLNSPSKLK